Protein AF-A0A8J3B0N6-F1 (afdb_monomer)

Sequence (73 aa):
MQPNIGSQELHQHLKTHGRAEIDGWAINADGAEIWLTNPYGIDVGFYDNDAEGCGRILERISTDDHEREWGTL

Structure (mmCIF, N/CA/C/O backbone):
data_AF-A0A8J3B0N6-F1
#
_entry.id   AF-A0A8J3B0N6-F1
#
loop_
_atom_site.group_PDB
_atom_site.id
_atom_site.type_symbol
_atom_site.label_atom_id
_atom_site.label_alt_id
_atom_site.label_comp_id
_atom_site.label_asym_id
_atom_site.label_entity_id
_atom_site.label_seq_id
_atom_site.pdbx_PDB_ins_code
_atom_site.Cartn_x
_atom_site.Cartn_y
_atom_site.Cartn_z
_atom_site.occupancy
_atom_site.B_iso_or_equiv
_atom_site.auth_seq_id
_atom_site.auth_comp_id
_atom_site.auth_asym_id
_atom_site.auth_atom_id
_atom_site.pdbx_PDB_model_num
ATOM 1 N N . MET A 1 1 ? 6.423 -3.422 19.117 1.00 40.62 1 MET A N 1
ATOM 2 C CA . MET A 1 1 ? 6.877 -2.455 18.096 1.00 40.62 1 MET A CA 1
ATOM 3 C C . MET A 1 1 ? 5.840 -1.350 18.045 1.00 40.62 1 MET A C 1
ATOM 5 O O . MET A 1 1 ? 4.663 -1.674 18.113 1.00 40.62 1 MET A O 1
ATOM 9 N N . GLN A 1 2 ? 6.240 -0.078 18.058 1.00 45.19 2 GLN A N 1
ATOM 10 C CA . GLN A 1 2 ? 5.271 1.007 17.869 1.00 45.19 2 GLN A CA 1
ATOM 11 C C . GLN A 1 2 ? 4.791 0.933 16.412 1.00 45.19 2 GLN A C 1
ATOM 13 O O . GLN A 1 2 ? 5.654 0.771 15.545 1.00 45.19 2 GLN A O 1
ATOM 18 N N . PRO A 1 3 ? 3.479 0.991 16.121 1.00 50.62 3 PRO A N 1
ATOM 19 C CA . PRO A 1 3 ? 3.034 1.162 14.745 1.00 50.62 3 PRO A CA 1
ATOM 20 C C . PRO A 1 3 ? 3.708 2.427 14.214 1.00 50.62 3 PRO A C 1
ATOM 22 O O . PRO A 1 3 ? 3.641 3.485 14.841 1.00 50.62 3 PRO A O 1
ATOM 25 N N . ASN A 1 4 ? 4.467 2.271 13.133 1.00 71.19 4 ASN A N 1
ATOM 26 C CA . ASN A 1 4 ? 5.178 3.368 12.498 1.00 71.19 4 ASN A CA 1
ATOM 27 C C . ASN A 1 4 ? 4.149 4.457 12.150 1.00 71.19 4 ASN A C 1
ATOM 29 O O . ASN A 1 4 ? 3.103 4.131 11.594 1.00 71.19 4 ASN A O 1
ATOM 33 N N . ILE A 1 5 ? 4.419 5.727 12.474 1.00 80.19 5 ILE A N 1
ATOM 34 C CA . ILE A 1 5 ? 3.513 6.855 12.174 1.00 80.19 5 ILE A CA 1
ATOM 35 C C . ILE A 1 5 ? 3.066 6.795 10.703 1.00 80.19 5 ILE A C 1
ATOM 37 O O . ILE A 1 5 ? 1.878 6.930 10.414 1.00 80.19 5 ILE A O 1
ATOM 41 N N . GLY A 1 6 ? 3.984 6.433 9.799 1.00 89.69 6 GLY A N 1
ATOM 42 C CA . GLY A 1 6 ? 3.683 6.273 8.376 1.00 89.69 6 GLY A CA 1
ATOM 43 C C . GLY A 1 6 ? 2.653 5.183 8.051 1.00 89.69 6 GLY A C 1
ATOM 44 O O . GLY A 1 6 ? 1.875 5.350 7.116 1.00 89.69 6 GLY A O 1
ATOM 45 N N . SER A 1 7 ? 2.574 4.086 8.817 1.00 95.62 7 SER A N 1
ATOM 46 C CA . SER A 1 7 ? 1.576 3.039 8.553 1.00 95.62 7 SER A CA 1
ATOM 47 C C . SER A 1 7 ? 0.174 3.445 9.002 1.00 95.62 7 SER A C 1
ATOM 49 O O . SER A 1 7 ? -0.811 3.101 8.348 1.00 95.62 7 SER A O 1
ATOM 51 N N . GLN A 1 8 ? 0.073 4.228 10.079 1.00 96.06 8 GLN A N 1
ATOM 52 C CA . GLN A 1 8 ? -1.196 4.802 10.528 1.00 96.06 8 GLN A CA 1
ATOM 53 C C . GLN A 1 8 ? -1.701 5.869 9.552 1.00 96.06 8 GLN A C 1
ATOM 55 O O . GLN A 1 8 ? -2.886 5.877 9.219 1.00 96.06 8 GLN A O 1
ATOM 60 N N . GLU A 1 9 ? -0.806 6.730 9.065 1.00 96.38 9 GLU A N 1
ATOM 61 C CA . GLU A 1 9 ? -1.121 7.745 8.057 1.00 96.38 9 GLU A CA 1
ATOM 62 C C . GLU A 1 9 ? -1.578 7.107 6.743 1.00 96.38 9 GLU A C 1
ATOM 64 O O . GLU A 1 9 ? -2.617 7.499 6.207 1.00 96.38 9 GLU A O 1
ATOM 69 N N . LEU A 1 10 ? -0.869 6.078 6.264 1.00 96.94 10 LEU A N 1
ATOM 70 C CA . LEU A 1 10 ? -1.263 5.335 5.067 1.00 96.94 10 LEU A CA 1
ATOM 71 C C . LEU A 1 10 ? -2.639 4.683 5.245 1.00 96.94 10 LEU A C 1
ATOM 73 O O . LEU A 1 10 ? -3.513 4.865 4.401 1.00 96.94 10 LEU A O 1
ATOM 77 N N . HIS A 1 11 ? -2.880 3.998 6.366 1.00 97.50 11 HIS A N 1
ATOM 78 C CA . HIS A 1 11 ? -4.181 3.386 6.634 1.00 97.50 11 HIS A CA 1
ATOM 79 C C . HIS A 1 11 ? -5.308 4.434 6.675 1.00 97.50 11 HIS A C 1
ATOM 81 O O . HIS A 1 11 ? -6.365 4.245 6.072 1.00 97.50 11 HIS A O 1
ATOM 87 N N . GLN A 1 12 ? -5.092 5.580 7.330 1.00 97.44 12 GLN A N 1
ATOM 88 C CA . GLN A 1 12 ? -6.081 6.660 7.363 1.00 97.44 12 GLN A CA 1
ATOM 89 C C . GLN A 1 12 ? -6.340 7.254 5.968 1.00 97.44 12 GLN A C 1
ATOM 91 O O . GLN A 1 12 ? -7.490 7.556 5.627 1.00 97.44 12 GLN A O 1
ATOM 96 N N . HIS A 1 13 ? -5.294 7.395 5.153 1.00 97.69 13 HIS A N 1
ATOM 97 C CA . HIS A 1 13 ? -5.409 7.845 3.771 1.00 97.69 13 HIS A CA 1
ATOM 98 C C . HIS A 1 13 ? -6.244 6.864 2.939 1.00 97.69 13 HIS A C 1
ATOM 100 O O . HIS A 1 13 ? -7.213 7.273 2.295 1.00 97.69 13 HIS A O 1
ATOM 106 N N . LEU A 1 14 ? -5.939 5.566 3.017 1.00 97.69 14 LEU A N 1
ATOM 107 C CA . LEU A 1 14 ? -6.661 4.512 2.301 1.00 97.69 14 LEU A CA 1
ATOM 108 C C . LEU A 1 14 ? -8.131 4.431 2.720 1.00 97.69 14 LEU A C 1
ATOM 110 O O . LEU A 1 14 ? -8.998 4.309 1.861 1.00 97.69 14 LEU A O 1
ATOM 114 N N . LYS A 1 15 ? -8.454 4.619 4.004 1.00 96.62 15 LYS A N 1
ATOM 115 C CA . LYS A 1 15 ? -9.855 4.711 4.457 1.00 96.62 15 LYS A CA 1
ATOM 116 C C . LYS A 1 15 ? -10.626 5.880 3.844 1.00 96.62 15 LYS A C 1
ATOM 118 O O . LYS A 1 15 ? -11.847 5.808 3.734 1.00 96.62 15 LYS A O 1
ATOM 123 N N . THR A 1 16 ? -9.936 6.964 3.500 1.00 97.12 16 THR A N 1
ATOM 124 C CA . THR A 1 16 ? -10.560 8.183 2.964 1.00 97.12 16 THR A CA 1
ATOM 125 C C . THR A 1 16 ? -10.659 8.146 1.441 1.00 97.12 16 THR A C 1
ATOM 127 O O . THR A 1 16 ? -11.652 8.600 0.875 1.00 97.12 16 THR A O 1
ATOM 130 N N . HIS A 1 17 ? -9.636 7.613 0.773 1.00 97.38 17 HIS A N 1
ATOM 131 C CA . HIS A 1 17 ? -9.475 7.723 -0.677 1.00 97.38 17 HIS A CA 1
ATOM 132 C C . HIS A 1 17 ? -9.561 6.388 -1.423 1.00 97.38 17 HIS A C 1
ATOM 134 O O . HIS A 1 17 ? -9.682 6.389 -2.647 1.00 97.38 17 HIS A O 1
ATOM 140 N N . GLY A 1 18 ? -9.475 5.261 -0.715 1.00 97.56 18 GLY A N 1
ATOM 141 C CA . GLY A 1 18 ? -9.449 3.910 -1.280 1.00 97.56 18 GLY A CA 1
ATOM 142 C C . GLY A 1 18 ? -8.152 3.550 -2.008 1.00 97.56 18 GLY A C 1
ATOM 143 O O . GLY A 1 18 ? -7.949 2.389 -2.338 1.00 97.56 18 GLY A O 1
ATOM 144 N N . ARG A 1 19 ? -7.259 4.514 -2.259 1.00 97.75 19 ARG A N 1
ATOM 145 C CA . ARG A 1 19 ? -5.999 4.284 -2.967 1.00 97.75 19 ARG A CA 1
ATOM 146 C C . ARG A 1 19 ? -4.897 5.244 -2.538 1.00 97.75 19 ARG A C 1
ATOM 148 O O . ARG A 1 19 ? -5.198 6.359 -2.117 1.00 97.75 19 ARG A O 1
ATOM 155 N N . ALA A 1 20 ? -3.652 4.827 -2.724 1.00 97.88 20 ALA A N 1
ATOM 156 C CA . ALA A 1 20 ? -2.448 5.643 -2.625 1.00 97.88 20 ALA A CA 1
ATOM 157 C C . ALA A 1 20 ? -1.429 5.213 -3.694 1.00 97.88 20 ALA A C 1
ATOM 159 O O . ALA A 1 20 ? -1.506 4.104 -4.226 1.00 97.88 20 ALA A O 1
ATOM 160 N N . GLU A 1 21 ? -0.474 6.091 -3.989 1.00 97.06 21 GLU A N 1
ATOM 161 C CA . GLU A 1 21 ? 0.676 5.789 -4.843 1.00 97.06 21 GLU A CA 1
ATOM 162 C C . GLU A 1 21 ? 1.954 6.234 -4.129 1.00 97.06 21 GLU A C 1
ATOM 164 O O . GLU A 1 21 ? 2.017 7.360 -3.630 1.00 97.06 21 GLU A O 1
ATOM 169 N N . ILE A 1 22 ? 2.945 5.345 -4.038 1.00 94.38 22 ILE A N 1
ATOM 170 C CA . ILE A 1 22 ? 4.240 5.602 -3.390 1.00 94.38 22 ILE A CA 1
ATOM 171 C C . ILE A 1 22 ? 5.329 5.019 -4.284 1.00 94.38 22 ILE A C 1
ATOM 173 O O . ILE A 1 22 ? 5.304 3.828 -4.564 1.00 94.38 22 ILE A O 1
ATOM 177 N N . ASP A 1 23 ? 6.267 5.841 -4.754 1.00 90.69 23 ASP A N 1
ATOM 178 C CA . ASP A 1 23 ? 7.387 5.404 -5.605 1.00 90.69 23 ASP A CA 1
ATOM 179 C C . ASP A 1 23 ? 6.953 4.557 -6.824 1.00 90.69 23 ASP A C 1
ATOM 181 O O . ASP A 1 23 ? 7.609 3.597 -7.217 1.00 90.69 23 ASP A O 1
ATOM 185 N N . GLY A 1 24 ? 5.805 4.900 -7.422 1.00 91.94 24 GLY A N 1
ATOM 186 C CA . GLY A 1 24 ? 5.213 4.182 -8.557 1.00 91.94 24 GLY A CA 1
ATOM 187 C C . GLY A 1 24 ? 4.452 2.902 -8.189 1.00 91.94 24 GLY A C 1
ATOM 188 O O . GLY A 1 24 ? 3.825 2.303 -9.058 1.00 91.94 24 GLY A O 1
ATOM 189 N N . TRP A 1 25 ? 4.459 2.489 -6.921 1.00 95.44 25 TRP A N 1
ATOM 190 C CA . TRP A 1 25 ? 3.627 1.400 -6.420 1.00 95.44 25 TRP A CA 1
ATOM 191 C C . TRP A 1 25 ? 2.195 1.871 -6.220 1.00 95.44 25 TRP A C 1
ATOM 193 O O . TRP A 1 25 ? 1.962 2.876 -5.546 1.00 95.44 25 TRP A O 1
ATOM 203 N N . ALA A 1 26 ? 1.234 1.112 -6.741 1.00 97.81 26 ALA A N 1
ATOM 204 C CA . ALA A 1 26 ? -0.176 1.358 -6.478 1.00 97.81 26 ALA A CA 1
ATOM 205 C C . ALA A 1 26 ? -0.638 0.531 -5.274 1.00 97.81 26 ALA A C 1
ATOM 207 O O . ALA A 1 26 ? -0.417 -0.679 -5.205 1.00 97.81 26 ALA A O 1
ATOM 208 N N . ILE A 1 27 ? -1.297 1.202 -4.334 1.00 98.19 27 ILE A N 1
ATOM 209 C CA . ILE A 1 27 ? -1.806 0.623 -3.093 1.00 98.19 27 ILE A CA 1
ATOM 210 C C . ILE A 1 27 ? -3.314 0.842 -3.091 1.00 98.19 27 ILE A C 1
ATOM 212 O O . ILE A 1 27 ? -3.766 1.975 -2.931 1.00 98.19 27 ILE A O 1
ATOM 216 N N . ASN A 1 28 ? -4.100 -0.213 -3.292 1.00 98.12 28 ASN A N 1
ATOM 217 C CA . ASN A 1 28 ? -5.553 -0.111 -3.442 1.00 98.12 28 ASN A CA 1
ATOM 218 C C . ASN A 1 28 ? -6.253 -0.868 -2.319 1.00 98.12 28 ASN A C 1
ATOM 220 O O . ASN A 1 28 ? -6.069 -2.071 -2.181 1.00 98.12 28 ASN A O 1
ATOM 224 N N . ALA A 1 29 ? -7.061 -0.176 -1.525 1.00 97.56 29 ALA A N 1
ATOM 225 C CA . ALA A 1 29 ? -7.867 -0.795 -0.484 1.00 97.56 29 ALA A CA 1
ATOM 226 C C . ALA A 1 29 ? -9.226 -1.221 -1.050 1.00 97.56 29 ALA A C 1
ATOM 228 O O . ALA A 1 29 ? -9.957 -0.398 -1.605 1.00 97.56 29 ALA A O 1
ATOM 229 N N . ASP A 1 30 ? -9.577 -2.489 -0.855 1.00 94.94 30 ASP A N 1
ATOM 230 C CA . ASP A 1 30 ? -10.881 -3.052 -1.193 1.00 94.94 30 ASP A CA 1
ATOM 231 C C . ASP A 1 30 ? -11.422 -3.861 -0.008 1.00 94.94 30 ASP A C 1
ATOM 233 O O . ASP A 1 30 ? -10.932 -4.937 0.338 1.00 94.94 30 ASP A O 1
ATOM 237 N N . GLY A 1 31 ? -12.427 -3.304 0.671 1.00 94.19 31 GLY A N 1
ATOM 238 C CA . GLY A 1 31 ? -13.013 -3.912 1.860 1.00 94.19 31 GLY A CA 1
ATOM 239 C C . GLY A 1 31 ? -11.977 -4.169 2.960 1.00 94.19 31 GLY A C 1
ATOM 240 O O . GLY A 1 31 ? -11.448 -3.229 3.557 1.00 94.19 31 GLY A O 1
ATOM 241 N N . ALA A 1 32 ? -11.743 -5.448 3.257 1.00 95.56 32 ALA A N 1
ATOM 242 C CA . ALA A 1 32 ? -10.830 -5.899 4.306 1.00 95.56 32 ALA A CA 1
ATOM 243 C C . ALA A 1 32 ? -9.379 -6.082 3.827 1.00 95.56 32 ALA A C 1
ATOM 245 O O . ALA A 1 32 ? -8.519 -6.374 4.653 1.00 95.56 32 ALA A O 1
ATOM 246 N N . GLU A 1 33 ? -9.097 -5.897 2.537 1.00 97.12 33 GLU A N 1
ATOM 247 C CA . GLU A 1 33 ? -7.797 -6.199 1.935 1.00 97.12 33 GLU A CA 1
ATOM 248 C C . GLU A 1 33 ? -7.197 -4.974 1.232 1.00 97.12 33 GLU A C 1
ATOM 250 O O . GLU A 1 33 ? -7.898 -4.051 0.812 1.00 97.12 33 GLU A O 1
ATOM 255 N N . ILE A 1 34 ? -5.872 -4.969 1.101 1.00 98.25 34 ILE A N 1
ATOM 256 C CA . ILE A 1 34 ? -5.100 -4.019 0.304 1.00 98.25 34 ILE A CA 1
ATOM 257 C C . ILE A 1 34 ? -4.337 -4.793 -0.771 1.00 98.25 34 ILE A C 1
ATOM 259 O O . ILE A 1 34 ? -3.592 -5.726 -0.470 1.00 98.25 34 ILE A O 1
ATOM 263 N N . TRP A 1 35 ? -4.493 -4.355 -2.014 1.00 97.25 35 TRP A N 1
ATOM 264 C CA . TRP A 1 35 ? -3.805 -4.850 -3.197 1.00 97.25 35 TRP A CA 1
ATOM 265 C C . TRP A 1 35 ? -2.574 -3.988 -3.447 1.00 97.25 35 TRP A C 1
ATOM 267 O O . TRP A 1 35 ? -2.679 -2.759 -3.530 1.00 97.25 35 TRP A O 1
ATOM 277 N N . LEU A 1 36 ? -1.416 -4.633 -3.572 1.00 97.12 36 LEU A N 1
ATOM 278 C CA . LEU A 1 36 ? -0.157 -3.976 -3.887 1.00 97.12 36 LEU A CA 1
ATOM 279 C C . LEU A 1 36 ? 0.283 -4.339 -5.306 1.00 97.12 36 LEU A C 1
ATOM 281 O O . LEU A 1 36 ? 0.638 -5.488 -5.588 1.00 97.12 36 LEU A O 1
ATOM 285 N N . THR A 1 37 ? 0.316 -3.333 -6.170 1.00 95.81 37 THR A N 1
ATOM 286 C CA . THR A 1 37 ? 0.784 -3.441 -7.551 1.00 95.81 37 THR A CA 1
ATOM 287 C C . THR A 1 37 ? 2.131 -2.735 -7.670 1.00 95.81 37 THR A C 1
ATOM 289 O O . THR A 1 37 ? 2.275 -1.582 -7.256 1.00 95.81 37 THR A O 1
ATOM 292 N N . ASN A 1 38 ? 3.127 -3.417 -8.228 1.00 93.62 38 ASN A N 1
ATOM 293 C CA . ASN A 1 38 ? 4.456 -2.844 -8.424 1.00 93.62 38 ASN A CA 1
ATOM 294 C C . ASN A 1 38 ? 4.470 -1.782 -9.550 1.00 93.62 38 ASN A C 1
ATOM 296 O O . ASN A 1 38 ? 3.516 -1.703 -10.333 1.00 93.62 38 ASN A O 1
ATOM 300 N N . PRO A 1 39 ? 5.563 -1.012 -9.712 1.00 92.50 39 PRO A N 1
ATOM 301 C CA . PRO A 1 39 ? 5.666 0.037 -10.734 1.00 92.50 39 PRO A CA 1
ATOM 302 C C . PRO A 1 39 ? 5.544 -0.441 -12.189 1.00 92.50 39 PRO A C 1
ATOM 304 O O . PRO A 1 39 ? 5.439 0.369 -13.108 1.00 92.50 39 PRO A O 1
ATOM 307 N N . TYR A 1 40 ? 5.559 -1.755 -12.429 1.00 89.38 40 TYR A N 1
ATOM 308 C CA . TYR A 1 40 ? 5.366 -2.355 -13.750 1.00 89.38 40 TYR A CA 1
ATOM 309 C C . TYR A 1 40 ? 3.917 -2.792 -14.009 1.00 89.38 40 TYR A C 1
ATOM 311 O O . TYR A 1 40 ? 3.645 -3.379 -15.056 1.00 89.38 40 TYR A O 1
ATOM 319 N N . GLY A 1 41 ? 2.994 -2.513 -13.084 1.00 90.94 41 GLY A N 1
ATOM 320 C CA . GLY A 1 41 ? 1.585 -2.880 -13.207 1.00 90.94 41 GLY A CA 1
ATOM 321 C C . GLY A 1 41 ? 1.297 -4.347 -12.880 1.00 90.94 41 GLY A C 1
ATOM 322 O O . GLY A 1 41 ? 0.295 -4.879 -13.351 1.00 90.94 41 GLY A O 1
ATOM 323 N N . ILE A 1 42 ? 2.176 -5.013 -12.123 1.00 90.25 42 ILE A N 1
ATOM 324 C CA . ILE A 1 42 ? 2.001 -6.409 -11.706 1.00 90.25 42 ILE A CA 1
ATOM 325 C C . ILE A 1 42 ? 1.563 -6.441 -10.244 1.00 90.25 42 ILE A C 1
ATOM 327 O O . ILE A 1 42 ? 2.238 -5.872 -9.385 1.00 90.25 42 ILE A O 1
ATOM 331 N N . ASP A 1 43 ? 0.465 -7.137 -9.959 1.00 92.44 43 ASP A N 1
ATOM 332 C CA . ASP A 1 43 ? 0.024 -7.401 -8.589 1.00 92.44 43 ASP A CA 1
ATOM 333 C C . ASP A 1 43 ? 0.983 -8.388 -7.921 1.00 92.44 43 ASP A C 1
ATOM 335 O O . ASP A 1 43 ? 1.218 -9.489 -8.424 1.00 92.44 43 ASP A O 1
ATOM 339 N N . VAL A 1 44 ? 1.569 -7.982 -6.795 1.00 91.31 44 VAL A N 1
ATOM 340 C CA . VAL A 1 44 ? 2.638 -8.740 -6.122 1.00 91.31 44 VAL A CA 1
ATOM 341 C C . VAL A 1 44 ? 2.344 -9.044 -4.658 1.00 91.31 44 VAL A C 1
ATOM 343 O O . VAL A 1 44 ? 3.108 -9.774 -4.028 1.00 91.31 44 VAL A O 1
ATOM 346 N N . GLY A 1 45 ? 1.252 -8.522 -4.097 1.00 92.12 45 GLY A N 1
ATOM 347 C CA . GLY A 1 45 ? 0.900 -8.806 -2.712 1.00 92.12 45 GLY A CA 1
ATOM 348 C C . GLY A 1 45 ? -0.512 -8.396 -2.322 1.00 92.12 45 GLY A C 1
ATOM 349 O O . GLY A 1 45 ? -1.079 -7.450 -2.867 1.00 92.12 45 GLY A O 1
ATOM 350 N N . PHE A 1 46 ? -1.026 -9.114 -1.325 1.00 95.38 46 PHE A N 1
ATOM 351 C CA . PHE A 1 46 ? -2.275 -8.842 -0.624 1.00 95.38 46 PHE A CA 1
ATOM 352 C C . PHE A 1 46 ? -1.969 -8.692 0.862 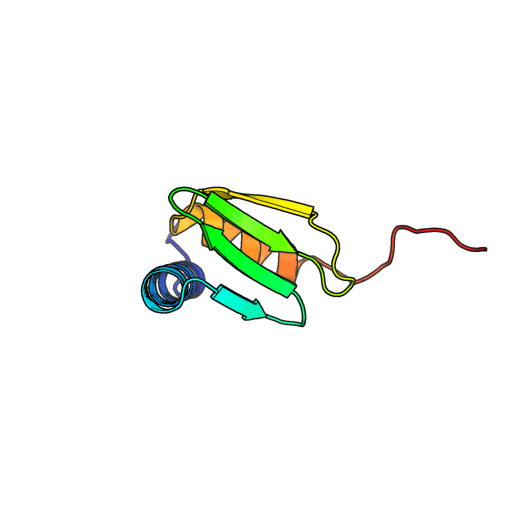1.00 95.38 46 PHE A C 1
ATOM 354 O O . PHE A 1 46 ? -1.197 -9.479 1.420 1.00 95.38 46 PHE A O 1
ATOM 361 N N . TYR A 1 47 ? -2.558 -7.682 1.490 1.00 97.25 47 TYR A N 1
ATOM 362 C CA . TYR A 1 47 ? -2.334 -7.350 2.894 1.00 97.25 47 TYR A CA 1
ATOM 363 C C . TY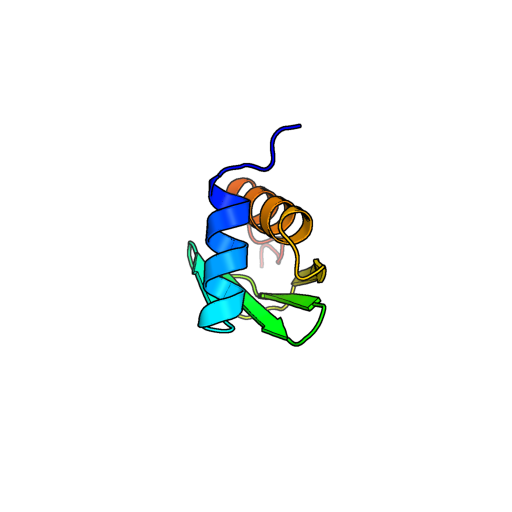R A 1 47 ? -3.663 -7.054 3.579 1.00 97.25 47 TYR A C 1
ATOM 365 O O . TYR A 1 47 ? -4.599 -6.592 2.931 1.00 97.25 47 TYR A O 1
ATOM 373 N N . ASP A 1 48 ? -3.736 -7.266 4.891 1.00 98.12 48 ASP A N 1
ATOM 374 C CA . ASP A 1 48 ? -4.894 -6.841 5.675 1.00 98.12 48 ASP A CA 1
ATOM 375 C C . ASP A 1 48 ? -5.048 -5.312 5.615 1.00 98.12 48 ASP A C 1
ATOM 377 O O . ASP A 1 48 ? -4.064 -4.565 5.679 1.00 98.12 48 ASP A O 1
ATOM 381 N N . ASN A 1 49 ? -6.286 -4.826 5.493 1.00 97.50 49 ASN A N 1
ATOM 382 C CA . ASN A 1 49 ? -6.599 -3.397 5.492 1.00 97.50 49 ASN A CA 1
ATOM 383 C C . ASN 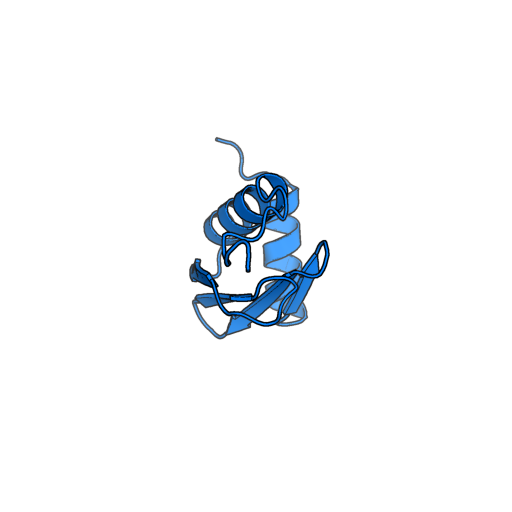A 1 49 ? -6.603 -2.825 6.915 1.00 97.50 49 ASN A C 1
ATOM 385 O O . ASN A 1 49 ? -7.631 -2.415 7.459 1.00 97.50 49 ASN A O 1
ATOM 389 N N . ASP A 1 50 ? -5.422 -2.832 7.523 1.00 97.25 50 ASP A N 1
ATOM 390 C CA . ASP A 1 50 ? -5.145 -2.236 8.816 1.00 97.25 50 ASP A CA 1
ATOM 391 C C . ASP A 1 50 ? -3.745 -1.591 8.858 1.00 97.25 50 ASP A C 1
ATOM 393 O O . ASP A 1 50 ? -3.015 -1.510 7.865 1.00 97.25 50 ASP A O 1
ATOM 397 N N . ALA A 1 51 ? -3.370 -1.066 10.026 1.00 96.19 51 ALA A N 1
ATOM 398 C CA . ALA A 1 51 ? -2.091 -0.385 10.205 1.00 96.19 51 ALA A CA 1
ATOM 399 C C . ALA A 1 51 ? -0.876 -1.334 10.164 1.00 96.19 51 ALA A C 1
ATOM 401 O O . ALA A 1 51 ? 0.238 -0.863 9.923 1.00 96.19 51 ALA A O 1
ATOM 402 N N . GLU A 1 52 ? -1.057 -2.632 10.423 1.00 96.44 52 GLU A N 1
ATOM 403 C CA . GLU A 1 52 ? 0.011 -3.630 10.335 1.00 96.44 52 GLU A CA 1
ATOM 404 C C . GLU A 1 52 ? 0.261 -4.002 8.872 1.00 96.44 52 GLU A C 1
ATOM 406 O O . GLU A 1 52 ? 1.405 -3.935 8.415 1.00 96.44 52 GLU A O 1
ATOM 411 N N . GLY A 1 53 ? -0.802 -4.268 8.105 1.00 97.06 53 GLY A N 1
ATOM 412 C CA . GLY A 1 53 ? -0.728 -4.486 6.661 1.00 97.06 53 GLY A CA 1
ATOM 413 C C . GLY A 1 53 ? -0.089 -3.305 5.930 1.00 97.06 53 GLY A C 1
ATOM 414 O O . GLY A 1 53 ? 0.863 -3.490 5.168 1.00 97.06 53 GLY A O 1
ATOM 415 N N . CYS A 1 54 ? -0.497 -2.073 6.260 1.00 97.56 54 CYS A N 1
ATOM 416 C CA . CYS A 1 54 ? 0.150 -0.857 5.753 1.00 97.56 54 CYS A CA 1
ATOM 417 C C . CYS A 1 54 ? 1.646 -0.787 6.104 1.00 97.56 54 CYS A C 1
ATOM 419 O O . CYS A 1 54 ? 2.451 -0.331 5.296 1.00 97.56 54 CYS A O 1
ATOM 421 N N . GLY A 1 55 ? 2.044 -1.251 7.293 1.00 96.69 55 GLY A N 1
ATOM 422 C CA . GLY A 1 55 ? 3.449 -1.290 7.703 1.00 96.69 55 GLY A CA 1
ATOM 423 C C . GLY A 1 55 ? 4.281 -2.244 6.847 1.00 96.69 55 GLY A C 1
ATOM 424 O O . GLY A 1 55 ? 5.370 -1.881 6.408 1.00 96.69 55 GLY A O 1
ATOM 425 N N . ARG A 1 56 ? 3.740 -3.430 6.548 1.00 96.25 56 ARG A N 1
ATOM 426 C CA . ARG A 1 56 ? 4.397 -4.429 5.690 1.00 96.25 56 ARG A CA 1
ATOM 427 C C . ARG A 1 56 ? 4.503 -3.967 4.237 1.00 96.25 56 ARG A C 1
ATOM 429 O O . ARG A 1 56 ? 5.495 -4.271 3.582 1.00 96.25 56 ARG A O 1
ATOM 436 N N . ILE A 1 57 ? 3.519 -3.212 3.744 1.00 96.19 57 ILE A N 1
ATOM 437 C CA . ILE A 1 57 ? 3.582 -2.573 2.421 1.00 96.19 57 ILE A CA 1
ATOM 438 C C . ILE A 1 57 ? 4.726 -1.558 2.373 1.00 96.19 57 ILE A C 1
ATOM 440 O O . ILE A 1 57 ? 5.552 -1.612 1.468 1.00 96.19 57 ILE A O 1
ATOM 444 N N . LEU A 1 58 ? 4.812 -0.663 3.362 1.00 95.75 58 LEU A N 1
ATOM 445 C CA . LEU A 1 58 ? 5.878 0.341 3.415 1.00 95.75 58 LEU A CA 1
ATOM 446 C C . LEU A 1 58 ? 7.266 -0.302 3.523 1.00 95.75 58 LEU A C 1
ATOM 448 O O . LEU A 1 58 ? 8.192 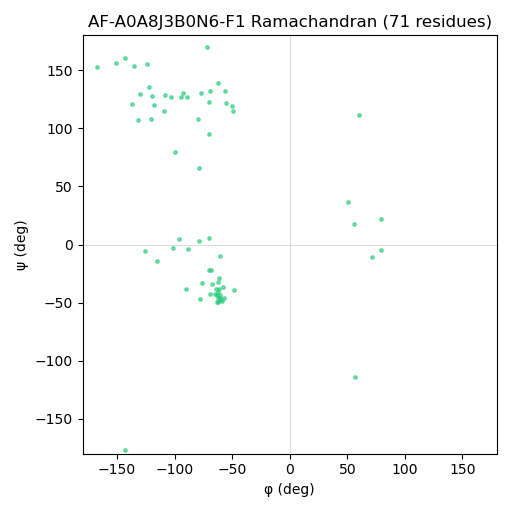0.128 2.841 1.00 95.75 58 LEU A O 1
ATOM 452 N N . GLU A 1 59 ? 7.408 -1.354 4.333 1.00 94.06 59 GLU A N 1
ATOM 453 C CA . GLU A 1 59 ? 8.648 -2.129 4.417 1.00 94.06 59 GLU A CA 1
ATOM 454 C C . GLU A 1 59 ? 9.002 -2.764 3.064 1.00 94.06 59 GLU A C 1
ATOM 456 O O . GLU A 1 59 ? 10.139 -2.629 2.605 1.00 94.06 59 GLU A O 1
ATOM 461 N N . ARG A 1 60 ? 8.026 -3.380 2.381 1.00 92.50 60 ARG A N 1
ATOM 462 C CA . ARG A 1 60 ? 8.216 -3.982 1.055 1.00 92.50 60 ARG A CA 1
ATOM 463 C C . ARG A 1 60 ? 8.695 -2.958 0.031 1.00 92.50 60 ARG A C 1
ATOM 465 O O . ARG A 1 60 ? 9.675 -3.228 -0.646 1.00 92.50 60 ARG A O 1
ATOM 472 N N . ILE A 1 61 ? 8.045 -1.797 -0.044 1.00 92.44 61 ILE A N 1
ATOM 473 C CA . ILE A 1 61 ? 8.435 -0.716 -0.959 1.00 92.44 61 ILE A CA 1
ATOM 474 C C . ILE A 1 61 ? 9.841 -0.203 -0.611 1.00 92.44 61 ILE A C 1
ATOM 476 O O . ILE A 1 61 ? 10.669 -0.040 -1.496 1.00 92.44 61 ILE A O 1
ATOM 480 N N . SER A 1 62 ? 10.154 -0.013 0.678 1.00 91.00 62 SER A N 1
ATOM 481 C CA . SER A 1 62 ? 11.460 0.515 1.111 1.00 91.00 62 SER A CA 1
ATOM 482 C C . SER A 1 62 ? 12.647 -0.424 0.877 1.00 91.00 62 SER A C 1
ATOM 484 O O . SER A 1 62 ? 13.790 0.027 0.860 1.00 91.00 62 SER A O 1
ATOM 486 N N . THR A 1 63 ? 12.382 -1.725 0.749 1.00 87.69 63 THR A N 1
ATOM 487 C CA . THR A 1 63 ? 13.401 -2.763 0.536 1.00 87.69 63 THR A CA 1
ATOM 488 C C . THR A 1 63 ? 13.491 -3.207 -0.920 1.00 87.69 63 THR A C 1
ATOM 490 O O . THR A 1 63 ? 14.355 -4.018 -1.242 1.00 87.69 63 THR A O 1
ATOM 493 N N . ASP A 1 64 ? 12.631 -2.674 -1.791 1.00 83.31 64 ASP A N 1
ATOM 494 C CA . ASP A 1 64 ? 12.650 -2.953 -3.220 1.00 83.31 64 ASP A CA 1
ATOM 495 C C . 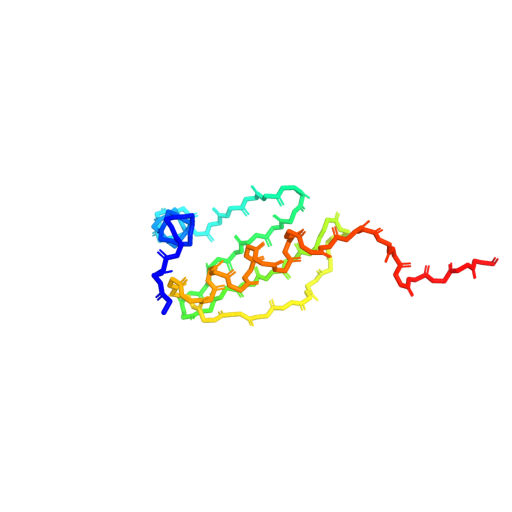ASP A 1 64 ? 13.742 -2.121 -3.905 1.00 83.31 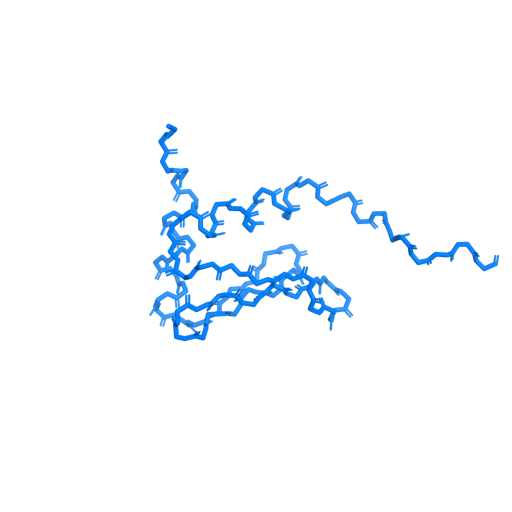64 ASP A C 1
ATOM 497 O O . ASP A 1 64 ? 13.647 -0.902 -4.072 1.00 83.31 64 ASP A O 1
ATOM 501 N N . ASP A 1 65 ? 14.812 -2.792 -4.311 1.00 77.62 65 ASP A N 1
ATOM 502 C CA . ASP A 1 65 ? 15.921 -2.209 -5.067 1.00 77.62 65 ASP A CA 1
ATOM 503 C C . ASP A 1 65 ? 15.603 -2.035 -6.562 1.00 77.62 65 ASP A C 1
ATOM 505 O O . ASP A 1 65 ? 16.452 -1.570 -7.326 1.00 77.62 65 ASP A O 1
ATOM 509 N N . HIS A 1 66 ? 14.374 -2.360 -6.980 1.00 66.31 66 HIS A N 1
ATOM 510 C CA . HIS A 1 66 ? 13.930 -2.374 -8.370 1.00 66.31 66 HIS A CA 1
ATOM 511 C C . HIS A 1 66 ? 14.801 -3.264 -9.280 1.00 66.31 66 HIS A C 1
ATOM 513 O O . HIS A 1 66 ? 14.733 -3.141 -10.512 1.00 66.31 66 HIS A O 1
ATOM 519 N N . GLU A 1 67 ? 15.600 -4.184 -8.719 1.00 64.12 67 GLU A N 1
ATOM 520 C CA . GLU A 1 67 ? 16.300 -5.195 -9.502 1.00 64.12 67 GLU A CA 1
ATOM 521 C C . GLU A 1 67 ? 15.259 -6.187 -10.029 1.00 64.12 67 GLU A C 1
ATOM 523 O O . GLU A 1 67 ? 14.807 -7.117 -9.367 1.00 64.12 67 GLU A O 1
ATOM 528 N N . ARG A 1 68 ? 14.80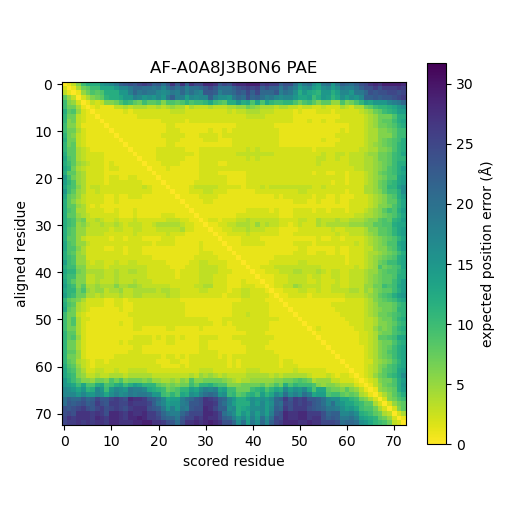6 -5.946 -11.262 1.00 61.25 68 ARG A N 1
ATOM 529 C CA . ARG A 1 68 ? 13.912 -6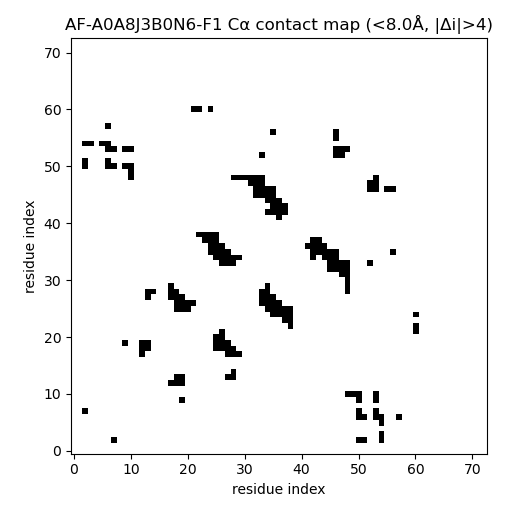.849 -11.991 1.00 61.25 68 ARG A CA 1
ATOM 530 C C . ARG A 1 68 ? 14.455 -8.284 -11.934 1.00 61.25 68 ARG A C 1
ATOM 532 O O . ARG A 1 68 ? 15.429 -8.599 -12.608 1.00 61.25 68 ARG A O 1
ATOM 539 N N . GLU A 1 69 ? 13.723 -9.189 -11.286 1.00 55.97 69 GLU A N 1
ATOM 540 C CA . GLU A 1 69 ? 13.968 -10.644 -11.359 1.00 55.97 69 GLU A CA 1
ATOM 541 C C . GLU A 1 69 ? 13.612 -11.259 -12.733 1.00 55.97 69 GLU A C 1
ATOM 543 O O . GLU A 1 69 ? 13.685 -12.471 -12.936 1.00 55.97 69 GLU A O 1
ATOM 548 N N . TRP A 1 70 ? 13.245 -10.439 -13.722 1.00 59.53 70 TRP A N 1
ATOM 549 C CA . TRP A 1 70 ? 12.891 -10.893 -15.066 1.00 59.53 70 TRP A CA 1
ATOM 550 C C . TRP A 1 70 ? 14.065 -10.708 -16.029 1.00 59.53 70 TRP A C 1
ATOM 552 O O . TRP A 1 70 ? 14.093 -9.755 -16.803 1.00 59.53 70 TRP A O 1
ATOM 562 N N . GLY A 1 71 ? 15.004 -11.657 -15.950 1.00 51.16 71 GLY A N 1
ATOM 563 C CA . GLY A 1 71 ? 15.802 -12.192 -17.058 1.00 51.16 71 GLY A CA 1
ATOM 564 C C . GLY A 1 71 ? 16.696 -11.223 -17.832 1.00 51.16 71 GLY A C 1
ATOM 565 O O . GLY A 1 71 ? 16.236 -10.445 -18.664 1.00 51.16 71 GLY A O 1
ATOM 566 N N . THR A 1 72 ? 18.010 -11.390 -17.682 1.00 46.34 72 THR A N 1
ATOM 567 C CA . THR A 1 72 ? 18.948 -11.125 -18.778 1.00 46.34 72 THR A CA 1
ATOM 568 C C . THR A 1 72 ? 18.438 -11.855 -20.031 1.00 46.34 72 THR A C 1
ATOM 570 O O . THR A 1 72 ? 18.257 -13.073 -19.990 1.00 46.34 72 THR A O 1
ATOM 573 N N . LEU A 1 73 ? 18.145 -11.109 -21.101 1.00 48.97 73 LEU A N 1
ATOM 574 C CA . LEU A 1 73 ? 17.926 -11.662 -22.445 1.00 48.97 73 LEU A CA 1
ATOM 575 C C . LEU A 1 73 ? 19.221 -12.266 -22.998 1.00 48.97 73 LEU A C 1
ATOM 577 O O . LEU A 1 73 ? 20.295 -11.672 -22.743 1.00 48.97 73 LEU A O 1
#

Secondary structure (DSSP, 8-state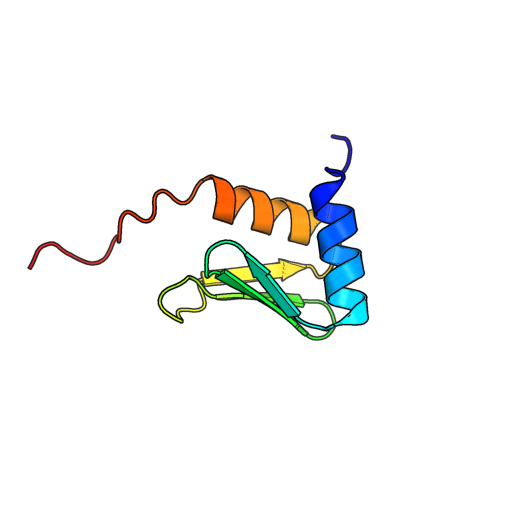):
-PPPHHHHHHHHHHHHHSEEEETTEEEEEETTEEEEE-TTS-EEEEEESSHHHHHHHHHHHHH------S---

Solvent-accessible surface area (backbone atoms only — not comparable to full-atom values): 4282 Å² total; per-residue (Å²): 131,79,79,52,68,67,12,49,51,49,36,57,44,30,75,74,63,34,46,52,76,57,96,63,24,40,40,38,50,56,89,67,31,25,42,34,24,43,71,86,76,45,79,76,49,78,33,52,64,42,44,65,31,34,39,54,50,54,51,51,60,75,68,56,81,78,75,72,89,76,65,90,128

Organism: NCBI:txid573741

Radius of gyration: 12.63 Å; Cα contacts (8 Å, |Δi|>4): 103; chains: 1; bounding box: 32×20×40 Å

Mean predicted aligned error: 5.61 Å

Foldseek 3Di:
DPLDPQLQVVLVVCVVPQWDADPLWIWGDDVQWIWIAHNVRHTDDIAGSHSVRSSVNVVVVVPCPVPPPPDDD

pLDDT: mean 88.1, std 15.57, range [40.62, 98.25]

Nearest PDB structures (foldseek):
  4d0k-assembly1_A  TM=7.755E-01  e=2.424E+00  Thermochaetoides thermophila
  8bbf-assembly1_B  TM=7.477E-01  e=3.783E+00  Homo sapiens
  8dy8-assembly2_B  TM=4.157E-01  e=8.117E+00  Homo sapiens
  2wdt-assembly1_A  TM=3.973E-01  e=8.650E+00  Plasmodium falciparum
  7yv4-assembly1_A  TM=4.023E-01  e=9.218E+00  Homo sapiens